Protein AF-A0AAV3ZZ17-F1 (afdb_mo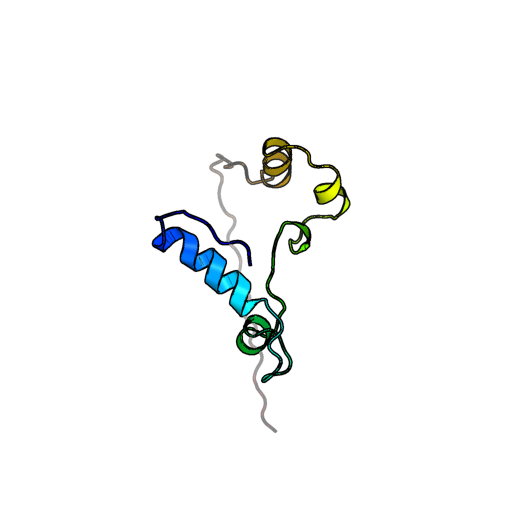nomer)

Mean predicted aligned error: 14.74 Å

Nearest PDB structures (foldseek):
  3s3o-assembly1_B-2  TM=5.542E-01  e=3.214E-01  Human spumaretrovirus
  4bac-assembly1_A-2  TM=4.816E-01  e=1.179E+00  Human spumaretrovirus
  7q5b-assembly1_B  TM=6.442E-01  e=3.071E+00  Saccharomyces cerevisiae S288C

Organism: NCBI:txid259542

Secondary structure (DSSP, 8-state):
------S-HHHHHHHHHHHHHTS-BTTTTB-HHHHHHSSPPP-TGGGSSS-HHHHHH--SHHHHHHHH------------PPPPP-----------

Radius of gyration: 24.41 Å; Cα contacts (8 Å, |Δi|>4): 38; chains: 1; bounding box: 58×48×60 Å

pLDDT: mean 76.35, std 20.11, range [37.28, 97.06]

Sequence (96 aa):
MADNDSEDWPTGIRCVQFQKNSAFHSGIKCFPYSAMFGGEARGGLSTSTLPVDVIVRRGTEEDLLAITSIRPDYDNDNTVSPKRMVSQTGSKLQVM

Solvent-accessible surface area (backbone atoms only — not comparable to full-atom values): 6741 Å² total; per-residue (Å²): 133,83,88,70,96,66,84,59,48,88,66,49,48,59,57,54,51,51,54,60,30,61,35,78,35,81,89,81,73,42,28,55,39,29,75,75,70,76,44,78,75,78,60,75,71,87,61,48,95,62,57,67,71,59,65,71,71,53,87,50,69,65,59,54,46,66,70,67,68,73,77,80,81,83,80,86,74,93,76,84,85,82,84,81,83,85,81,88,78,88,83,84,87,79,89,128

Structure (mmCIF, N/CA/C/O backbone):
data_AF-A0AAV3ZZ17-F1
#
_entry.id   AF-A0AAV3ZZ17-F1
#
loop_
_atom_site.group_PDB
_atom_site.id
_atom_site.type_symbol
_atom_site.label_atom_id
_atom_site.label_alt_id
_atom_site.label_comp_id
_atom_site.label_asym_id
_atom_site.label_entity_id
_atom_site.label_seq_id
_atom_site.pdbx_PDB_ins_code
_atom_site.Cartn_x
_atom_site.Cartn_y
_atom_site.Cartn_z
_atom_site.occupancy
_atom_site.B_iso_or_equiv
_atom_site.auth_seq_id
_atom_site.auth_comp_id
_atom_site.auth_asym_id
_atom_site.auth_atom_id
_atom_site.pdbx_PDB_model_num
ATOM 1 N N . MET A 1 1 ? 7.836 -9.810 10.057 1.00 62.81 1 MET A N 1
ATOM 2 C CA . MET A 1 1 ? 8.548 -9.044 9.017 1.00 62.81 1 MET A CA 1
ATOM 3 C C . MET A 1 1 ? 9.832 -9.791 8.763 1.00 62.81 1 MET A C 1
ATOM 5 O O . MET A 1 1 ? 10.450 -10.200 9.736 1.00 62.81 1 MET A O 1
ATOM 9 N N . ALA A 1 2 ? 10.132 -10.082 7.503 1.00 76.62 2 ALA A N 1
ATOM 10 C CA . ALA A 1 2 ? 11.450 -10.583 7.150 1.00 76.62 2 ALA A CA 1
ATOM 11 C C . ALA A 1 2 ? 12.387 -9.378 7.079 1.00 76.62 2 ALA A C 1
ATOM 13 O O . ALA A 1 2 ? 12.001 -8.348 6.516 1.00 76.62 2 ALA A O 1
ATOM 14 N N . ASP A 1 3 ? 13.564 -9.505 7.674 1.00 78.56 3 ASP A N 1
ATOM 15 C CA . ASP A 1 3 ? 14.601 -8.493 7.540 1.00 78.56 3 ASP A CA 1
ATOM 16 C C . ASP A 1 3 ? 15.198 -8.576 6.129 1.00 78.56 3 ASP A C 1
ATOM 18 O O . ASP A 1 3 ? 15.255 -9.645 5.518 1.00 78.56 3 ASP A O 1
ATOM 22 N N . ASN A 1 4 ? 15.559 -7.418 5.584 1.00 81.12 4 ASN A N 1
ATOM 23 C CA . ASN A 1 4 ? 16.177 -7.288 4.273 1.00 81.12 4 ASN A CA 1
ATOM 24 C C . ASN A 1 4 ? 17.544 -6.640 4.466 1.00 81.12 4 ASN A C 1
ATOM 26 O O . ASN A 1 4 ? 17.610 -5.510 4.945 1.00 81.12 4 ASN A O 1
ATOM 30 N N . ASP A 1 5 ? 18.603 -7.317 4.035 1.00 85.50 5 ASP A N 1
ATOM 31 C CA . ASP A 1 5 ? 19.993 -6.880 4.234 1.00 85.50 5 ASP A CA 1
ATOM 32 C C . ASP A 1 5 ? 20.433 -5.788 3.238 1.00 85.50 5 ASP A C 1
ATOM 34 O O . ASP A 1 5 ? 21.620 -5.576 3.002 1.00 85.50 5 ASP A O 1
ATOM 38 N N . SER A 1 6 ? 19.484 -5.093 2.602 1.00 87.31 6 SER A N 1
ATOM 39 C CA . SER A 1 6 ? 19.798 -4.017 1.663 1.00 87.31 6 SER A CA 1
ATOM 40 C C . SER A 1 6 ? 20.196 -2.743 2.397 1.00 87.31 6 SER A C 1
ATOM 42 O O . SER A 1 6 ? 19.471 -2.252 3.262 1.00 87.31 6 SER A O 1
ATOM 44 N N . GLU A 1 7 ? 21.304 -2.151 1.963 1.00 91.94 7 GLU A N 1
ATOM 45 C CA . GLU A 1 7 ? 21.786 -0.856 2.448 1.00 91.94 7 GLU A CA 1
ATOM 46 C C . GLU A 1 7 ? 21.088 0.339 1.768 1.00 91.94 7 GLU A C 1
ATOM 48 O O . GLU A 1 7 ? 21.252 1.480 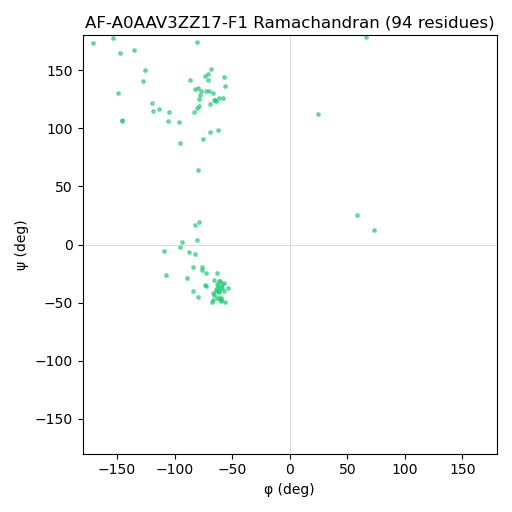2.204 1.00 91.94 7 GLU A O 1
ATOM 53 N N . ASP A 1 8 ? 20.266 0.107 0.732 1.00 94.00 8 ASP A N 1
ATOM 54 C CA . ASP A 1 8 ? 19.520 1.163 0.030 1.00 94.00 8 ASP A CA 1
ATOM 55 C C . ASP A 1 8 ? 18.255 1.575 0.802 1.00 94.00 8 ASP A C 1
ATOM 57 O O . ASP A 1 8 ? 17.101 1.399 0.387 1.00 94.00 8 ASP A O 1
ATOM 61 N N . TRP A 1 9 ? 18.489 2.135 1.985 1.00 92.06 9 TRP A N 1
ATOM 62 C CA . TRP A 1 9 ? 17.449 2.615 2.883 1.00 92.06 9 TRP A CA 1
ATOM 63 C C . TRP A 1 9 ? 16.510 3.663 2.261 1.00 92.06 9 TRP A C 1
ATOM 65 O O . TRP A 1 9 ? 15.298 3.561 2.484 1.00 92.06 9 TRP A O 1
ATOM 75 N N . PRO A 1 10 ? 16.989 4.634 1.450 1.00 94.31 10 PRO A N 1
ATOM 76 C CA . PRO A 1 10 ? 16.108 5.584 0.770 1.00 94.31 10 PRO A CA 1
ATOM 77 C C . PRO A 1 10 ? 15.052 4.914 -0.116 1.00 94.31 10 PRO A C 1
ATOM 79 O O . PRO A 1 10 ? 13.927 5.411 -0.220 1.00 94.31 10 PRO A O 1
ATOM 82 N N . THR A 1 11 ? 15.374 3.775 -0.731 1.00 92.38 11 THR A N 1
ATOM 83 C CA . THR A 1 11 ? 14.394 2.985 -1.483 1.00 92.38 11 THR A CA 1
ATOM 84 C C . THR A 1 11 ? 13.527 2.138 -0.555 1.00 92.38 11 THR A C 1
ATOM 86 O O . THR A 1 11 ? 12.299 2.135 -0.693 1.00 92.38 11 THR A O 1
ATOM 89 N N . GLY A 1 12 ? 14.139 1.463 0.421 1.00 92.62 12 GLY A N 1
ATOM 90 C CA . GLY A 1 12 ? 13.463 0.535 1.331 1.00 92.62 12 GLY A CA 1
ATOM 91 C C . GLY A 1 12 ? 12.440 1.183 2.269 1.00 92.62 12 GLY A C 1
ATOM 92 O O . GLY A 1 12 ? 11.420 0.564 2.590 1.00 92.62 12 GLY A O 1
ATOM 93 N N . ILE A 1 13 ? 12.641 2.443 2.670 1.00 93.06 13 ILE A N 1
ATOM 94 C CA . ILE A 1 13 ? 11.754 3.131 3.621 1.00 93.06 13 ILE A CA 1
ATOM 95 C C . ILE A 1 13 ? 10.302 3.201 3.129 1.00 93.06 13 ILE A C 1
ATOM 97 O O . ILE A 1 13 ? 9.374 3.074 3.931 1.00 93.06 13 ILE A O 1
ATOM 101 N N . ARG A 1 14 ? 10.084 3.324 1.811 1.00 93.38 14 ARG A N 1
ATOM 102 C CA . ARG A 1 14 ? 8.739 3.334 1.212 1.00 93.38 14 ARG A CA 1
ATOM 103 C C . ARG A 1 14 ? 8.001 2.023 1.483 1.00 93.38 14 ARG A C 1
ATOM 105 O O . ARG A 1 14 ? 6.824 2.042 1.842 1.00 93.38 14 ARG A O 1
ATOM 112 N N . CYS A 1 15 ? 8.706 0.896 1.391 1.00 91.38 15 CYS A N 1
ATOM 113 C CA . CYS A 1 15 ? 8.161 -0.422 1.701 1.00 91.38 15 CYS A CA 1
ATOM 114 C C . CYS A 1 15 ? 7.816 -0.547 3.191 1.00 91.38 15 CYS A C 1
ATOM 116 O O . CYS A 1 15 ? 6.736 -1.028 3.530 1.00 91.38 15 CYS A O 1
ATOM 118 N N . VAL A 1 16 ? 8.694 -0.076 4.084 1.00 92.62 16 VAL A N 1
ATOM 119 C CA . VAL A 1 16 ? 8.463 -0.106 5.541 1.00 92.62 16 VAL A CA 1
ATOM 120 C C . VAL A 1 16 ? 7.254 0.745 5.927 1.00 92.62 16 VAL A C 1
ATOM 122 O O . VAL A 1 16 ? 6.397 0.295 6.690 1.00 92.62 16 VAL A O 1
ATOM 125 N N . GLN A 1 17 ? 7.157 1.958 5.381 1.00 94.25 17 GLN A N 1
ATOM 126 C CA . GLN A 1 17 ? 6.030 2.854 5.615 1.00 94.25 17 GLN A CA 1
ATOM 127 C C . GLN A 1 17 ? 4.718 2.220 5.152 1.00 94.25 17 GLN A C 1
ATOM 129 O O . GLN A 1 17 ? 3.750 2.211 5.911 1.00 94.25 17 GLN A O 1
ATOM 134 N N . PHE A 1 18 ? 4.684 1.656 3.941 1.00 93.69 18 PHE A N 1
ATOM 135 C CA . PHE A 1 18 ? 3.493 0.981 3.431 1.00 93.69 18 PHE A CA 1
ATOM 136 C C . PHE A 1 18 ? 3.083 -0.191 4.326 1.00 93.69 18 PHE A C 1
ATOM 138 O O . PHE A 1 18 ? 1.915 -0.290 4.701 1.00 93.69 18 PHE A O 1
ATOM 145 N N . GLN A 1 19 ? 4.035 -1.036 4.735 1.00 92.44 19 GLN A N 1
ATOM 146 C CA . GLN A 1 19 ? 3.755 -2.168 5.619 1.00 92.44 19 GLN A CA 1
ATOM 147 C C . GLN A 1 19 ? 3.198 -1.719 6.973 1.00 92.44 19 GLN A C 1
ATOM 149 O O . GLN A 1 19 ? 2.197 -2.264 7.431 1.00 92.44 19 GLN A O 1
ATOM 154 N N . LYS A 1 20 ? 3.803 -0.708 7.611 1.00 93.69 20 LYS A N 1
ATOM 155 C CA . LYS A 1 20 ? 3.323 -0.201 8.905 1.00 93.69 20 LYS A CA 1
ATOM 156 C C . LYS A 1 20 ? 1.959 0.475 8.800 1.00 93.69 20 LYS A C 1
ATOM 158 O O . LYS A 1 20 ? 1.107 0.249 9.653 1.00 93.69 20 LYS A O 1
ATOM 163 N N . ASN A 1 21 ? 1.733 1.267 7.755 1.00 95.38 21 ASN A N 1
ATOM 164 C CA . ASN A 1 21 ? 0.486 2.013 7.593 1.00 95.38 21 ASN A CA 1
ATOM 165 C C . ASN A 1 21 ? -0.684 1.135 7.132 1.00 95.38 21 ASN A C 1
ATOM 167 O O . ASN A 1 21 ? -1.838 1.496 7.361 1.00 95.38 21 ASN A O 1
ATOM 171 N N . SER A 1 22 ? -0.396 -0.016 6.523 1.00 93.69 22 SER A N 1
ATOM 172 C CA . SER A 1 22 ? -1.403 -0.989 6.080 1.00 93.69 22 SER A CA 1
ATOM 173 C C . SER A 1 22 ? -1.649 -2.107 7.099 1.00 93.69 22 SER A C 1
ATOM 175 O O . SER A 1 22 ? -2.487 -2.970 6.862 1.00 93.69 22 SER A O 1
ATOM 177 N N . ALA A 1 23 ? -0.936 -2.122 8.229 1.00 94.31 23 ALA A N 1
ATOM 178 C CA . ALA A 1 23 ? -1.136 -3.101 9.292 1.00 94.31 23 ALA A CA 1
ATOM 179 C C . ALA A 1 23 ? -2.233 -2.650 10.265 1.00 94.31 23 ALA A C 1
ATOM 181 O O . ALA A 1 23 ? -2.331 -1.472 10.612 1.00 94.31 23 ALA A O 1
ATOM 182 N N . PHE A 1 24 ? -3.056 -3.591 10.732 1.00 95.62 24 PHE A N 1
ATOM 183 C CA . PHE A 1 24 ? -4.091 -3.281 11.715 1.00 95.62 24 PHE A CA 1
ATOM 184 C C . PHE A 1 24 ? -3.450 -2.863 13.039 1.00 95.62 24 PHE A C 1
ATOM 186 O O . PHE A 1 24 ? -2.667 -3.614 13.627 1.00 95.62 24 PHE A O 1
ATOM 193 N N . HIS A 1 25 ? -3.806 -1.679 13.532 1.00 96.69 25 HIS A N 1
ATOM 194 C CA . HIS A 1 25 ? -3.248 -1.147 14.764 1.00 96.69 25 HIS A CA 1
ATOM 195 C C . HIS A 1 25 ? -4.262 -1.260 15.910 1.00 96.69 25 HIS A C 1
ATOM 197 O O . HIS A 1 25 ? -5.288 -0.579 15.942 1.00 96.69 25 HIS A O 1
ATOM 203 N N . SER A 1 26 ? -3.944 -2.085 16.911 1.00 95.81 26 SER A N 1
ATOM 204 C CA . SER A 1 26 ? -4.856 -2.446 18.008 1.00 95.81 26 SER A CA 1
ATOM 205 C C . SER A 1 26 ? -5.334 -1.264 18.861 1.00 95.81 26 SER A C 1
ATOM 207 O O . SER A 1 26 ? -6.459 -1.307 19.357 1.00 95.81 26 SER A O 1
ATOM 209 N N . GLY A 1 27 ? -4.510 -0.219 19.012 1.00 96.31 27 GLY A N 1
ATOM 210 C CA . GLY A 1 27 ? -4.852 0.994 19.767 1.00 96.31 27 GLY A CA 1
ATOM 211 C C . GLY A 1 27 ? -5.952 1.840 19.116 1.00 96.31 27 GLY A C 1
ATOM 212 O O . GLY A 1 27 ? -6.931 2.169 19.773 1.00 96.31 27 GLY A O 1
ATOM 213 N N . ILE A 1 28 ? -5.828 2.140 17.817 1.00 94.62 28 ILE A N 1
ATOM 214 C CA . ILE A 1 28 ? -6.815 2.920 17.047 1.00 94.62 28 ILE A CA 1
ATOM 215 C C . ILE A 1 28 ? -7.933 2.053 16.446 1.00 94.62 28 ILE A C 1
ATOM 217 O O . ILE A 1 28 ? -8.885 2.586 15.890 1.00 94.62 28 ILE A O 1
ATOM 221 N N . LYS A 1 29 ? -7.829 0.720 16.564 1.00 96.00 29 LYS A N 1
ATOM 222 C CA . LYS A 1 29 ? -8.799 -0.272 16.062 1.00 96.00 29 LYS A CA 1
ATOM 223 C C . LYS A 1 29 ? -9.055 -0.198 14.551 1.00 96.00 29 LYS A C 1
ATOM 225 O O . LYS A 1 29 ? -10.100 -0.634 14.079 1.00 96.00 29 LYS A O 1
ATOM 230 N N . CYS A 1 30 ? -8.092 0.308 13.789 1.00 95.81 30 CYS A N 1
ATOM 231 C CA . CYS A 1 30 ? -8.145 0.383 12.334 1.00 95.81 30 CYS A CA 1
ATOM 232 C C . CYS A 1 30 ? -6.730 0.373 11.734 1.00 95.81 30 CYS A C 1
ATOM 234 O O . CYS A 1 30 ? -5.726 0.335 12.453 1.00 95.81 30 CYS A O 1
ATOM 236 N N . PHE A 1 31 ? -6.653 0.384 10.404 1.00 95.88 31 PHE A N 1
ATOM 237 C CA . PHE A 1 31 ? -5.401 0.564 9.672 1.00 95.88 31 PHE A CA 1
ATOM 238 C C . PHE A 1 31 ? -5.021 2.055 9.676 1.00 95.88 31 PHE A C 1
ATOM 240 O O . PHE A 1 31 ? -5.865 2.874 9.302 1.00 95.88 31 PHE A O 1
ATOM 247 N N . PRO A 1 32 ? -3.787 2.445 10.057 1.00 97.06 32 PRO A N 1
ATOM 248 C CA . PRO A 1 32 ? -3.376 3.852 10.082 1.00 97.06 32 PRO A CA 1
ATOM 249 C C . PRO A 1 32 ? -3.603 4.592 8.757 1.00 97.06 32 PRO A C 1
ATOM 251 O O . PRO A 1 32 ? -4.030 5.744 8.761 1.00 97.06 32 PRO A O 1
ATOM 254 N N . TYR A 1 33 ? -3.383 3.924 7.620 1.00 96.38 33 TYR A N 1
ATOM 255 C CA . TYR A 1 33 ? -3.699 4.473 6.301 1.00 96.38 33 TYR A CA 1
ATOM 256 C C . TYR A 1 33 ? -5.194 4.798 6.171 1.00 96.38 33 TYR A C 1
ATOM 258 O O . TYR A 1 33 ? -5.559 5.914 5.808 1.00 96.38 33 TYR A O 1
ATOM 266 N N . SER A 1 34 ? -6.066 3.860 6.539 1.00 96.00 34 SER A N 1
ATOM 267 C CA . SER A 1 34 ? -7.516 4.068 6.515 1.00 96.00 34 SER A CA 1
ATOM 268 C C . SER A 1 34 ? -7.981 5.169 7.450 1.00 96.00 34 SER A C 1
ATOM 270 O O . SER A 1 34 ? -8.878 5.923 7.086 1.00 96.00 34 SER A O 1
ATOM 272 N N . ALA A 1 35 ? -7.346 5.315 8.611 1.00 96.19 35 ALA A N 1
ATOM 273 C CA . ALA A 1 35 ? -7.644 6.405 9.532 1.00 96.19 35 ALA A CA 1
ATOM 274 C C . ALA A 1 35 ? -7.354 7.785 8.919 1.00 96.19 35 ALA A C 1
ATOM 276 O O . ALA A 1 35 ? -8.104 8.729 9.149 1.00 96.19 35 ALA A O 1
ATOM 277 N N . MET A 1 36 ? -6.273 7.901 8.143 1.00 96.12 36 MET A N 1
ATOM 278 C CA . MET A 1 36 ? -5.839 9.170 7.558 1.00 96.12 36 MET A CA 1
ATOM 279 C C . MET A 1 36 ? -6.557 9.503 6.245 1.00 96.12 36 MET A C 1
ATOM 281 O O . MET A 1 36 ? -6.883 10.663 6.005 1.00 96.12 36 MET A O 1
ATOM 285 N N . PHE A 1 37 ? -6.789 8.506 5.388 1.00 94.69 37 PHE A N 1
ATOM 286 C CA . PHE A 1 37 ? -7.268 8.713 4.016 1.00 94.69 37 PHE A CA 1
ATOM 287 C C . PHE A 1 37 ? -8.716 8.264 3.781 1.00 94.69 37 PHE A C 1
ATOM 289 O O . PHE A 1 37 ? -9.248 8.484 2.696 1.00 94.69 37 PHE A O 1
ATOM 296 N N . GLY A 1 38 ? -9.364 7.632 4.764 1.00 94.06 38 GLY A N 1
ATOM 297 C CA . GLY A 1 38 ? -10.762 7.200 4.660 1.00 94.06 38 GLY A CA 1
ATOM 298 C C . GLY A 1 38 ? -11.003 5.991 3.747 1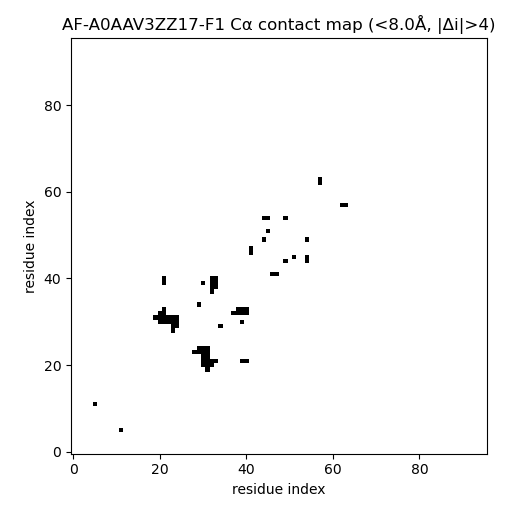.00 94.06 38 GLY A C 1
ATOM 299 O O . GLY A 1 38 ? -12.150 5.702 3.419 1.00 94.06 38 GLY A O 1
ATOM 300 N N . GLY A 1 39 ? -9.952 5.276 3.335 1.00 90.81 39 GLY A N 1
ATOM 301 C CA . GLY A 1 39 ? -10.044 4.074 2.500 1.00 90.81 39 GLY A CA 1
ATOM 302 C C . GLY A 1 39 ? -8.940 3.063 2.807 1.00 90.81 39 GLY A C 1
ATOM 303 O O . GLY A 1 39 ? -7.966 3.377 3.488 1.00 90.81 39 GLY A O 1
ATOM 304 N N . GLU A 1 40 ? -9.081 1.823 2.349 1.00 90.31 40 GLU A N 1
ATOM 305 C CA . GLU A 1 40 ? -8.029 0.811 2.508 1.00 90.31 40 GLU A CA 1
ATOM 306 C C . GLU A 1 40 ? -6.818 1.112 1.617 1.00 90.31 40 GLU A C 1
ATOM 308 O O . 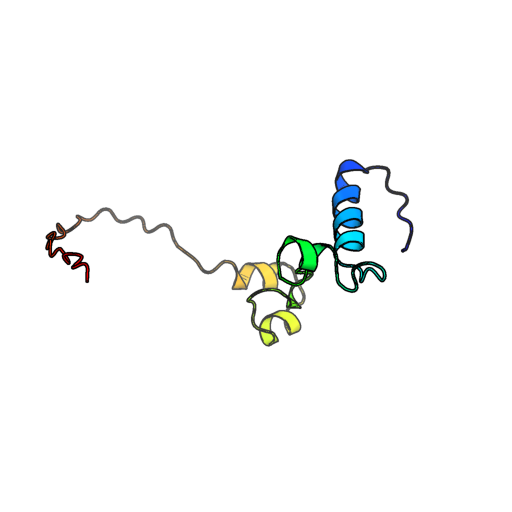GLU A 1 40 ? -6.943 1.657 0.516 1.00 90.31 40 GLU A O 1
ATOM 313 N N . ALA A 1 41 ? -5.627 0.759 2.103 1.00 91.50 41 ALA A N 1
ATOM 314 C CA . ALA A 1 41 ? -4.407 0.885 1.321 1.00 91.50 41 ALA A CA 1
ATOM 315 C C . ALA A 1 41 ? -4.482 -0.039 0.100 1.00 91.50 41 ALA A C 1
ATOM 317 O O . ALA A 1 41 ? -4.671 -1.249 0.225 1.00 91.50 41 ALA A O 1
ATOM 318 N N . ARG A 1 42 ? -4.324 0.529 -1.098 1.00 90.44 42 ARG A N 1
ATOM 319 C CA . ARG A 1 42 ? -4.341 -0.239 -2.347 1.00 90.44 42 ARG A CA 1
ATOM 320 C C . ARG A 1 42 ? -2.975 -0.889 -2.543 1.00 90.44 42 ARG A C 1
ATOM 322 O O . ARG A 1 42 ? -1.966 -0.195 -2.645 1.00 90.44 42 ARG A O 1
ATOM 329 N N . GLY A 1 43 ? -2.950 -2.217 -2.568 1.00 85.62 43 GLY A N 1
ATOM 330 C CA . GLY A 1 43 ? -1.763 -3.022 -2.835 1.00 85.62 43 GLY A CA 1
ATOM 331 C C . GLY A 1 43 ? -2.028 -4.035 -3.946 1.00 85.62 43 GLY A C 1
ATOM 332 O O . GLY A 1 43 ? -3.109 -4.619 -4.013 1.00 85.62 43 GLY A O 1
ATOM 333 N N . GLY A 1 44 ? -1.042 -4.244 -4.820 1.00 86.38 44 GLY A N 1
ATOM 334 C CA . GLY A 1 44 ? -1.118 -5.222 -5.908 1.00 86.38 44 GLY A CA 1
ATOM 335 C C . GLY A 1 44 ? -2.156 -4.903 -6.994 1.00 86.38 44 GLY A C 1
ATOM 336 O O . GLY A 1 44 ? -2.886 -3.916 -6.936 1.00 86.38 44 GLY A O 1
ATOM 337 N N . LEU A 1 45 ? -2.228 -5.769 -8.010 1.00 85.38 45 LEU A N 1
ATOM 338 C CA . LEU A 1 45 ? -3.139 -5.592 -9.148 1.00 85.38 45 LEU A CA 1
ATOM 339 C C . LEU A 1 45 ? -4.611 -5.845 -8.789 1.00 85.38 45 LEU A C 1
ATOM 341 O O . LEU A 1 45 ? -5.489 -5.277 -9.432 1.00 85.38 45 LEU A O 1
ATOM 345 N N . SER A 1 46 ? -4.895 -6.631 -7.747 1.00 83.50 46 SER A N 1
ATOM 346 C CA . SER A 1 46 ? -6.261 -6.928 -7.284 1.00 83.50 46 SER A CA 1
ATOM 347 C C . SER A 1 46 ? -7.028 -5.698 -6.798 1.00 83.50 46 SER A C 1
ATOM 349 O O . SER A 1 46 ? -8.252 -5.689 -6.833 1.00 83.50 46 SER A O 1
ATOM 351 N N . THR A 1 47 ? -6.320 -4.653 -6.366 1.00 85.75 47 THR A N 1
ATOM 352 C CA . THR A 1 47 ? -6.928 -3.388 -5.926 1.00 85.75 47 THR A CA 1
ATOM 353 C C . THR A 1 47 ? -7.014 -2.346 -7.043 1.00 85.75 47 THR A C 1
ATOM 355 O O . THR A 1 47 ? -7.451 -1.216 -6.803 1.00 85.75 47 THR A O 1
ATOM 358 N N . SER A 1 48 ? -6.597 -2.692 -8.264 1.00 84.75 48 SER A N 1
ATOM 359 C CA . SER A 1 48 ? -6.701 -1.828 -9.442 1.00 84.75 48 SER A CA 1
ATOM 360 C C . SER A 1 48 ? -8.109 -1.864 -10.052 1.00 84.75 48 SER A C 1
ATOM 362 O O . SER A 1 48 ? -8.966 -2.636 -9.637 1.00 84.75 48 SER A O 1
ATOM 364 N N . THR A 1 49 ? -8.353 -1.021 -11.055 1.00 84.25 49 THR A N 1
ATOM 365 C CA . THR A 1 49 ? -9.602 -1.028 -11.840 1.00 84.25 49 THR A CA 1
ATOM 366 C C . THR A 1 49 ? -9.596 -2.114 -12.930 1.00 84.25 49 THR A C 1
ATOM 368 O O . THR A 1 49 ? -10.511 -2.176 -13.748 1.00 84.25 49 THR A O 1
ATOM 371 N N . LEU A 1 50 ? -8.554 -2.953 -12.993 1.00 85.25 50 LEU A N 1
ATOM 372 C CA . LEU A 1 50 ? -8.459 -3.997 -14.006 1.00 85.25 50 LEU A CA 1
ATOM 373 C C . LEU A 1 50 ? -9.475 -5.119 -13.734 1.00 85.25 50 LEU A C 1
ATOM 375 O O . LEU A 1 50 ? -9.658 -5.511 -12.579 1.00 85.25 50 LEU A O 1
ATOM 379 N N . PRO A 1 51 ? -10.101 -5.676 -14.785 1.00 85.00 51 PRO A N 1
ATOM 380 C CA . PRO A 1 51 ? -10.955 -6.848 -14.650 1.00 85.00 51 PRO A CA 1
ATOM 381 C C . PRO A 1 51 ? -10.212 -8.042 -14.028 1.00 85.00 51 PRO A C 1
ATOM 383 O O . PRO A 1 51 ? -9.025 -8.262 -14.278 1.00 85.00 51 PRO A O 1
ATOM 386 N N . VAL A 1 52 ? -10.907 -8.837 -13.212 1.00 84.62 52 VAL A N 1
ATOM 387 C CA . VAL A 1 52 ? -10.297 -9.973 -12.495 1.00 84.62 52 VAL A CA 1
ATOM 388 C C . VAL A 1 52 ? -9.796 -11.047 -13.463 1.00 84.62 52 VAL A C 1
ATOM 390 O O . VAL A 1 52 ? -8.714 -11.595 -13.270 1.00 84.62 52 VAL A O 1
ATOM 393 N N . ASP A 1 53 ? -10.538 -11.308 -14.538 1.00 82.62 53 ASP A N 1
ATOM 394 C CA . ASP A 1 53 ? -10.156 -12.221 -15.621 1.00 82.62 53 ASP A CA 1
ATOM 395 C C . ASP A 1 53 ? -8.850 -11.794 -16.300 1.00 82.62 53 ASP A C 1
ATOM 397 O O . ASP A 1 53 ? -8.007 -12.627 -16.636 1.00 82.62 53 ASP A O 1
ATOM 401 N N . VAL A 1 54 ? -8.647 -10.483 -16.434 1.00 82.44 54 VAL A N 1
ATOM 402 C CA . VAL A 1 54 ? -7.402 -9.913 -16.934 1.00 82.44 54 VAL A CA 1
ATOM 403 C C . VAL A 1 54 ? -6.267 -10.173 -15.948 1.00 82.44 54 VAL A C 1
ATOM 405 O O . VAL A 1 54 ? -5.220 -10.653 -16.362 1.00 82.44 54 VAL A O 1
ATOM 408 N N . ILE A 1 55 ? -6.460 -9.911 -14.655 1.00 85.38 55 ILE A N 1
ATOM 409 C CA . ILE A 1 55 ? -5.417 -10.105 -13.633 1.00 85.38 55 ILE A CA 1
ATOM 410 C C . ILE A 1 55 ? -4.987 -11.578 -13.545 1.00 85.38 55 ILE A C 1
ATOM 412 O O . ILE A 1 55 ? -3.797 -11.852 -13.428 1.00 85.38 55 ILE A O 1
ATOM 416 N N . VAL A 1 56 ? -5.933 -12.518 -13.636 1.00 84.75 56 VAL A N 1
ATOM 417 C CA . VAL A 1 56 ? -5.671 -13.963 -13.511 1.00 84.75 56 VAL A CA 1
ATOM 418 C C . VAL A 1 56 ? -4.976 -14.548 -14.744 1.00 84.75 56 VAL A C 1
ATOM 420 O O . VAL A 1 56 ? -4.159 -15.454 -14.613 1.00 84.75 56 VAL A O 1
ATOM 423 N N . ARG A 1 57 ? -5.288 -14.054 -15.948 1.00 82.06 57 ARG A N 1
ATOM 424 C CA . ARG A 1 57 ? -4.746 -14.590 -17.210 1.00 82.06 57 ARG A CA 1
ATOM 425 C C . ARG A 1 57 ? -3.295 -14.178 -17.485 1.00 82.06 57 ARG A C 1
ATOM 427 O O . ARG A 1 57 ? -2.645 -14.789 -18.326 1.00 82.06 57 ARG A O 1
ATOM 434 N N . ARG A 1 58 ? -2.807 -13.127 -16.831 1.00 76.25 58 ARG A N 1
ATOM 435 C CA . ARG A 1 58 ? -1.529 -12.480 -17.154 1.00 76.25 58 ARG A CA 1
ATOM 436 C C . ARG A 1 58 ? -0.337 -13.251 -16.610 1.00 76.25 58 ARG A C 1
ATOM 438 O O . ARG A 1 58 ? -0.264 -13.496 -15.409 1.00 76.25 58 ARG A O 1
ATOM 445 N N . GLY A 1 59 ? 0.595 -13.592 -17.498 1.00 74.75 59 GLY A N 1
ATOM 446 C CA . GLY A 1 59 ? 1.831 -14.293 -17.152 1.00 74.75 59 GLY A CA 1
ATOM 447 C C . GLY A 1 59 ? 3.074 -13.410 -17.218 1.00 74.75 59 GLY A C 1
ATOM 448 O O . GLY A 1 59 ? 4.037 -13.685 -16.504 1.00 74.75 59 GLY A O 1
ATOM 449 N N . THR A 1 60 ? 3.062 -12.353 -18.040 1.00 83.69 60 THR A N 1
ATOM 450 C CA . THR A 1 60 ? 4.249 -11.516 -18.281 1.00 83.69 60 THR A CA 1
ATOM 451 C C . THR A 1 60 ? 3.958 -10.012 -18.253 1.00 83.69 60 THR A C 1
ATOM 453 O O . THR A 1 60 ? 2.806 -9.571 -18.255 1.00 83.69 60 THR A O 1
ATOM 456 N N . GLU A 1 61 ? 5.020 -9.202 -18.211 1.00 83.00 61 GLU A N 1
ATOM 457 C CA . GLU A 1 61 ? 4.931 -7.739 -18.301 1.00 83.00 61 GLU A CA 1
ATOM 458 C C . GLU A 1 61 ? 4.351 -7.282 -19.650 1.00 83.00 61 GLU A C 1
ATOM 460 O O . GLU A 1 61 ? 3.586 -6.323 -19.707 1.00 83.00 61 GLU A O 1
ATOM 465 N N . GLU A 1 62 ? 4.633 -7.990 -20.740 1.00 84.38 62 GLU A N 1
ATOM 466 C CA . GLU A 1 62 ? 4.112 -7.676 -22.074 1.00 84.38 62 GLU A CA 1
ATOM 467 C C . GLU A 1 62 ? 2.590 -7.821 -22.117 1.00 84.38 62 GLU A C 1
ATOM 469 O O . GLU A 1 62 ? 1.898 -6.956 -22.666 1.00 84.38 62 GLU A O 1
ATOM 474 N N . ASP A 1 63 ? 2.053 -8.852 -21.451 1.00 83.12 63 ASP A N 1
ATOM 475 C CA . ASP A 1 63 ? 0.614 -8.965 -21.254 1.00 83.12 63 ASP A CA 1
ATOM 476 C C . ASP A 1 63 ? 0.094 -7.740 -20.501 1.00 83.12 63 ASP A C 1
ATOM 478 O O . ASP A 1 63 ? -1.000 -7.279 -20.841 1.00 83.12 63 ASP A O 1
ATOM 482 N N . LEU A 1 64 ? 0.865 -7.218 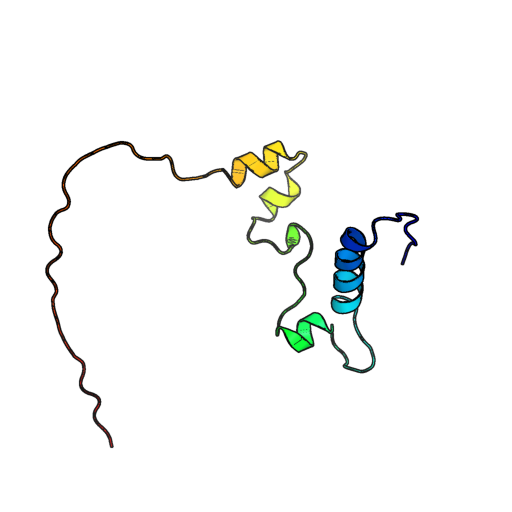-19.516 1.00 81.88 64 LEU A N 1
ATOM 483 C CA . LEU A 1 64 ? 0.612 -5.980 -18.754 1.00 81.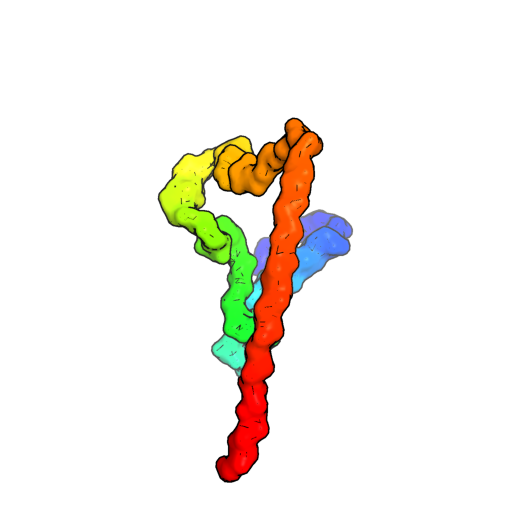88 64 LEU A CA 1
ATOM 484 C C . LEU A 1 64 ? 0.458 -4.743 -19.641 1.00 81.88 64 LEU A C 1
ATOM 486 O O . LEU A 1 64 ? -0.537 -4.013 -19.543 1.00 81.88 64 LEU A O 1
ATOM 490 N N . LEU A 1 65 ? 1.406 -4.570 -20.546 1.00 82.00 65 LEU A N 1
ATOM 491 C CA . LEU A 1 65 ? 1.496 -3.421 -21.431 1.00 82.00 65 LEU A CA 1
ATOM 492 C C . LEU A 1 65 ? 0.425 -3.436 -22.524 1.00 82.00 65 LEU A C 1
ATOM 494 O O . LEU A 1 65 ? -0.119 -2.381 -22.850 1.00 82.00 65 LEU A O 1
ATOM 498 N N . ALA A 1 66 ? 0.059 -4.606 -23.052 1.00 81.69 66 ALA A N 1
ATOM 499 C CA . ALA A 1 66 ? -0.919 -4.718 -24.138 1.00 81.69 66 ALA A CA 1
ATOM 500 C C . ALA A 1 66 ? -2.317 -4.182 -23.768 1.00 81.69 66 ALA A C 1
ATOM 502 O O . ALA A 1 66 ? -3.028 -3.657 -24.620 1.00 81.69 66 ALA A O 1
ATOM 503 N N . ILE A 1 67 ? -2.715 -4.279 -22.495 1.00 78.81 67 ILE A N 1
ATOM 504 C CA . ILE A 1 67 ? -4.041 -3.817 -22.034 1.00 78.81 67 ILE A CA 1
ATOM 505 C C . ILE A 1 67 ? -3.999 -2.348 -21.618 1.00 78.81 67 ILE A C 1
ATOM 507 O O . ILE A 1 67 ? -5.004 -1.655 -21.735 1.00 78.81 67 ILE A O 1
ATOM 511 N N . THR A 1 68 ? -2.849 -1.852 -21.150 1.00 75.81 68 THR A N 1
ATOM 512 C CA . THR A 1 68 ? -2.694 -0.439 -20.779 1.00 75.81 68 THR A CA 1
ATOM 513 C C . THR A 1 68 ? -2.358 0.456 -21.973 1.00 75.81 68 THR A C 1
ATOM 515 O O . THR A 1 68 ? -2.580 1.658 -21.893 1.00 75.81 68 THR A O 1
ATOM 518 N N . SER A 1 69 ? -1.855 -0.101 -23.082 1.00 70.44 69 SER A N 1
ATOM 519 C CA . SER A 1 69 ? -1.427 0.651 -24.281 1.00 70.44 69 SER A CA 1
ATOM 520 C C . SER A 1 69 ? -2.563 1.028 -25.247 1.00 70.44 69 SER A C 1
ATOM 522 O O . SER A 1 69 ? -2.313 1.395 -26.391 1.00 70.44 69 SER A O 1
ATOM 524 N N . ILE A 1 70 ? -3.819 0.982 -24.804 1.00 61.34 70 ILE A N 1
ATOM 525 C CA . ILE A 1 70 ? -4.982 1.480 -25.553 1.00 61.34 70 ILE A CA 1
ATOM 526 C C . ILE A 1 70 ? -5.400 2.796 -24.856 1.00 61.34 70 ILE A C 1
ATOM 528 O O . ILE A 1 70 ? -5.959 2.709 -23.770 1.00 61.34 70 ILE A O 1
ATOM 532 N N . ARG A 1 71 ? -5.214 4.055 -25.299 1.00 59.31 71 ARG A N 1
ATOM 533 C CA . ARG A 1 71 ? -4.736 4.788 -26.507 1.00 59.31 71 ARG A CA 1
ATOM 534 C C . ARG A 1 71 ? -4.638 6.310 -26.080 1.00 59.31 71 ARG A C 1
ATOM 536 O O . ARG A 1 71 ? -5.094 6.591 -24.969 1.00 59.31 71 ARG A O 1
ATOM 543 N N . PRO A 1 72 ? -4.125 7.310 -26.847 1.00 48.00 72 PRO A N 1
ATOM 544 C CA . PRO A 1 72 ? -4.495 7.584 -28.236 1.00 48.00 72 PRO A CA 1
ATOM 545 C C . PRO A 1 72 ? -3.299 7.626 -29.196 1.00 48.00 72 PRO A C 1
ATOM 547 O O . PRO A 1 72 ? -2.190 8.015 -28.836 1.00 48.00 72 PRO A O 1
ATOM 550 N N . ASP A 1 73 ? -3.570 7.249 -30.443 1.00 51.97 73 ASP A N 1
ATOM 551 C CA . ASP A 1 73 ? -2.757 7.664 -31.577 1.00 51.97 73 ASP A CA 1
ATOM 552 C C . ASP A 1 73 ? -2.704 9.194 -31.604 1.00 51.97 73 ASP A C 1
ATOM 554 O O . ASP A 1 73 ? -3.716 9.869 -31.402 1.00 51.97 73 ASP A O 1
ATOM 558 N N . TYR A 1 74 ? -1.521 9.746 -31.851 1.00 51.19 74 TYR A N 1
ATOM 559 C CA . TYR A 1 74 ? -1.404 11.143 -32.232 1.00 51.19 74 TYR A CA 1
ATOM 560 C C . TYR A 1 74 ? -2.002 11.281 -33.636 1.00 51.19 74 TYR A C 1
ATOM 562 O O . TYR A 1 74 ? -1.330 10.990 -34.625 1.00 51.19 74 TYR A O 1
ATOM 570 N N . ASP A 1 75 ? -3.267 11.696 -33.720 1.00 41.91 75 ASP A N 1
ATOM 571 C CA . ASP A 1 75 ? -3.888 12.110 -34.977 1.00 41.91 75 ASP A CA 1
ATOM 572 C C . ASP A 1 75 ? -3.133 13.334 -35.516 1.00 41.91 75 ASP A C 1
ATOM 574 O O . ASP A 1 75 ? -3.336 14.476 -35.099 1.00 41.91 75 ASP A O 1
ATOM 578 N N . ASN A 1 76 ? -2.221 13.084 -36.450 1.00 60.47 76 ASN A N 1
ATOM 579 C CA . ASN A 1 76 ? -1.769 14.086 -37.395 1.00 60.47 76 ASN A CA 1
ATOM 580 C C . ASN A 1 76 ? -2.870 14.269 -38.447 1.00 60.47 76 ASN A C 1
ATOM 582 O O . ASN A 1 76 ? -2.859 13.573 -39.459 1.00 60.47 76 ASN A O 1
ATOM 586 N N . ASP A 1 77 ? -3.802 15.198 -38.224 1.00 41.78 77 ASP A N 1
ATOM 587 C CA . ASP A 1 77 ? -4.496 15.853 -39.332 1.00 41.78 77 ASP A CA 1
ATOM 588 C C . ASP A 1 77 ? -4.904 17.293 -38.989 1.00 41.78 77 ASP A C 1
ATOM 590 O O . ASP A 1 77 ? -5.474 17.608 -37.945 1.00 41.78 77 ASP A O 1
ATOM 594 N N . ASN A 1 78 ? -4.562 18.186 -39.904 1.00 55.72 78 ASN A N 1
ATOM 595 C CA . ASN A 1 78 ? -4.720 19.623 -39.818 1.00 55.72 78 ASN A CA 1
ATOM 596 C C . ASN A 1 78 ? -6.034 20.017 -40.503 1.00 55.72 78 ASN A C 1
ATOM 598 O O . ASN A 1 78 ? -5.998 20.354 -41.682 1.00 55.72 78 ASN A O 1
ATOM 602 N N . THR A 1 79 ? -7.185 20.013 -39.816 1.00 48.16 79 THR A N 1
ATOM 603 C CA . THR A 1 79 ? -8.437 20.550 -40.397 1.00 48.16 79 THR A CA 1
ATOM 604 C C . THR A 1 79 ? -9.382 21.232 -39.378 1.00 48.16 79 THR A C 1
ATOM 606 O O . THR A 1 79 ? -10.040 20.611 -38.554 1.00 48.16 79 THR A O 1
ATOM 609 N N . VAL A 1 80 ? -9.418 22.572 -39.464 1.00 51.06 80 VAL A N 1
ATOM 610 C CA . VAL A 1 80 ? -10.473 23.567 -39.135 1.00 51.06 80 VAL A CA 1
ATOM 611 C C . VAL A 1 80 ? -11.555 23.216 -38.087 1.00 51.06 80 VAL A C 1
ATOM 613 O O . VAL A 1 80 ? -12.518 22.501 -38.350 1.00 51.06 80 VAL A O 1
ATOM 616 N N . SER A 1 81 ? -11.507 23.913 -36.945 1.00 42.31 81 SER A N 1
ATOM 617 C CA . SER A 1 81 ? -12.565 23.954 -35.921 1.00 42.31 81 SER A CA 1
ATOM 618 C C . SER A 1 81 ? -13.825 24.724 -36.371 1.00 42.31 81 SER A C 1
ATOM 620 O O . SER A 1 81 ? -13.706 25.891 -36.761 1.00 42.31 81 SER A O 1
AT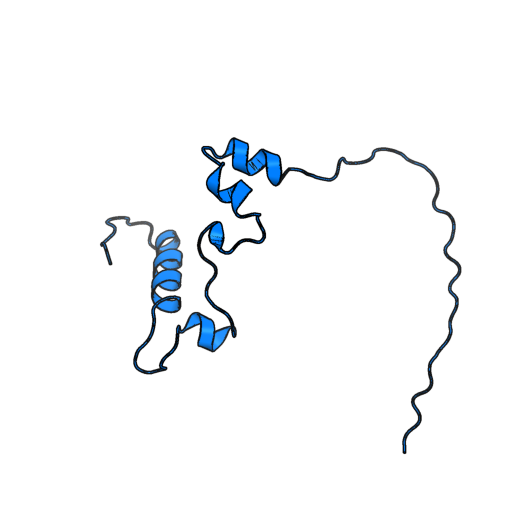OM 622 N N . PRO A 1 82 ? -15.055 24.193 -36.204 1.00 44.88 82 PRO A N 1
ATOM 623 C CA . PRO A 1 82 ? -16.259 25.012 -36.241 1.00 44.88 82 PRO A CA 1
ATOM 624 C C . PRO A 1 82 ? -16.500 25.683 -34.875 1.00 44.88 82 PRO A C 1
ATOM 626 O O . PRO A 1 82 ? -16.397 25.070 -33.811 1.00 44.88 82 PRO A O 1
ATOM 629 N N . LYS A 1 83 ? -16.811 26.984 -34.919 1.00 45.03 83 LYS A N 1
ATOM 630 C CA . LYS A 1 83 ? -17.073 27.860 -33.765 1.00 45.03 83 LYS A CA 1
ATOM 631 C C . LYS A 1 83 ? -18.232 27.328 -32.907 1.00 45.03 83 LYS A C 1
ATOM 633 O O . LYS A 1 83 ? -19.342 27.161 -33.406 1.00 45.03 83 LYS A O 1
ATOM 638 N N . ARG A 1 84 ? -18.013 27.149 -31.599 1.00 38.25 84 ARG A N 1
ATOM 639 C CA . ARG A 1 84 ? -19.087 26.895 -30.620 1.00 38.25 84 ARG A CA 1
ATOM 640 C C . ARG A 1 84 ? -19.799 28.209 -30.262 1.00 38.25 84 ARG A C 1
ATOM 642 O O . ARG A 1 84 ? -19.175 29.119 -29.724 1.00 38.25 84 ARG A O 1
ATOM 649 N N . MET A 1 85 ? -21.102 28.289 -30.545 1.00 37.88 85 MET A N 1
ATOM 650 C CA . MET A 1 85 ? -22.021 29.294 -29.992 1.00 37.88 85 MET A CA 1
ATOM 651 C C . MET A 1 85 ? -22.090 29.153 -28.465 1.00 37.88 85 MET A C 1
ATOM 653 O O . MET A 1 85 ? -22.393 28.076 -27.955 1.00 37.88 85 MET A O 1
ATOM 657 N N . VAL A 1 86 ? -21.841 30.245 -27.741 1.00 42.00 86 VAL A N 1
ATOM 658 C CA . VAL A 1 86 ? -22.133 30.361 -26.306 1.00 42.00 86 VAL A CA 1
ATOM 659 C C . VAL A 1 86 ? -23.602 30.746 -26.150 1.00 42.00 86 VAL A C 1
ATOM 661 O O . VAL A 1 86 ? -23.990 31.851 -26.520 1.00 42.00 86 VAL A O 1
ATOM 664 N N . SER A 1 87 ? -24.416 29.861 -25.576 1.00 38.47 87 SER A N 1
ATOM 665 C CA . SER A 1 87 ? -25.708 30.229 -24.994 1.00 38.47 87 SER A CA 1
ATOM 666 C C . SER A 1 87 ? -25.529 30.432 -23.491 1.00 38.47 87 SER A C 1
ATOM 668 O O . SER A 1 87 ? -25.369 29.473 -22.735 1.00 38.47 87 SER A O 1
ATOM 670 N N . GLN A 1 88 ? -25.532 31.694 -23.063 1.00 43.66 88 GLN A N 1
ATOM 671 C CA . GLN A 1 88 ? -25.767 32.063 -21.672 1.00 43.66 88 GLN A CA 1
ATOM 672 C C . GLN A 1 88 ? -27.209 31.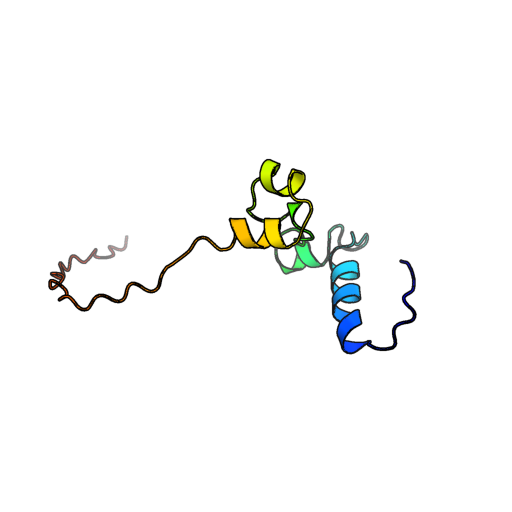720 -21.302 1.00 43.66 88 GLN A C 1
ATOM 674 O O . GLN A 1 88 ? -28.122 32.188 -21.974 1.00 43.66 88 GLN A O 1
ATOM 679 N N . THR A 1 89 ? -27.421 31.030 -20.185 1.00 37.28 89 THR A N 1
ATOM 680 C CA . THR A 1 89 ? -28.648 31.193 -19.393 1.00 37.28 89 THR A CA 1
ATOM 681 C C . THR A 1 89 ? -28.305 31.025 -17.920 1.00 37.28 89 THR A C 1
ATOM 683 O O . THR A 1 89 ? -27.993 29.927 -17.461 1.00 37.28 89 THR A O 1
ATOM 686 N N . GLY A 1 90 ? -28.317 32.144 -17.195 1.00 41.44 90 GLY A N 1
ATOM 687 C CA . GLY A 1 90 ? -28.145 32.186 -15.749 1.00 41.44 90 GLY A CA 1
ATOM 688 C C . GLY A 1 90 ? -29.333 31.575 -15.013 1.00 41.44 90 GLY A C 1
ATOM 689 O O . GLY A 1 90 ? -30.467 31.633 -15.481 1.00 41.44 90 GLY A O 1
ATOM 690 N N . SER A 1 91 ? -29.068 31.024 -13.832 1.00 44.12 91 SER A N 1
ATOM 691 C CA . SER A 1 91 ? -30.106 30.696 -12.856 1.00 44.12 91 SER A CA 1
ATOM 692 C C . SER A 1 91 ? -29.851 31.497 -11.585 1.00 44.12 91 SER A C 1
ATOM 694 O O . SER A 1 91 ? -28.815 31.385 -10.935 1.00 44.12 91 SER A O 1
ATOM 696 N N . LYS A 1 92 ? -30.807 32.383 -11.323 1.00 45.28 92 LYS A N 1
ATOM 697 C CA . LYS A 1 92 ? -30.910 33.338 -10.225 1.00 45.28 92 LYS A CA 1
ATOM 698 C C . LYS A 1 92 ? -31.162 32.575 -8.919 1.00 45.28 92 LYS A C 1
ATOM 700 O O . 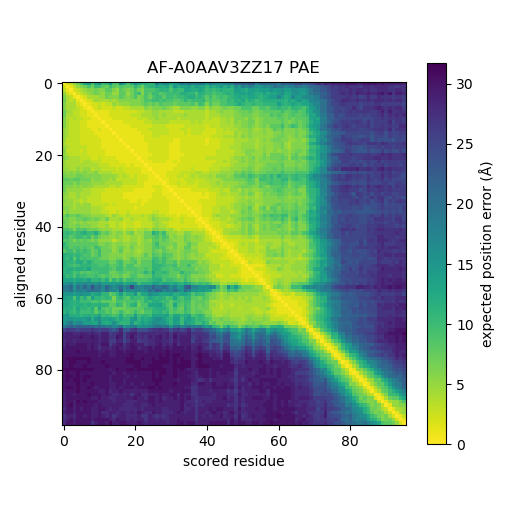LYS A 1 92 ? -32.156 31.865 -8.817 1.00 45.28 92 LYS A O 1
ATOM 705 N N . LEU A 1 93 ? -30.276 32.727 -7.933 1.00 44.28 93 LEU A N 1
ATOM 706 C CA . LEU A 1 93 ? -30.530 32.322 -6.548 1.00 44.28 93 LEU A CA 1
ATOM 707 C C . LEU A 1 93 ? -31.670 33.186 -5.993 1.00 44.28 93 LEU A C 1
ATOM 709 O O . LEU A 1 93 ? -31.578 34.414 -6.022 1.00 44.28 93 LEU A O 1
ATOM 713 N N . GLN A 1 94 ? -32.734 32.555 -5.501 1.00 43.00 94 GLN A N 1
ATOM 714 C CA . GLN A 1 94 ? -33.787 33.226 -4.748 1.00 43.00 94 GLN A CA 1
ATOM 715 C C . GLN A 1 94 ? -33.755 32.702 -3.312 1.00 43.00 94 GLN A C 1
ATOM 717 O O . GLN A 1 94 ? -33.921 31.512 -3.064 1.00 43.00 94 GLN A O 1
ATOM 722 N N . VAL A 1 95 ? -33.465 33.627 -2.402 1.00 43.56 95 VAL A N 1
ATOM 723 C CA . VAL A 1 95 ? -33.510 33.471 -0.949 1.00 43.56 95 VAL A CA 1
ATOM 724 C C . VAL A 1 95 ? -34.971 33.432 -0.511 1.00 43.56 95 VAL A C 1
ATOM 726 O O . VAL A 1 95 ? -35.736 34.318 -0.902 1.00 43.56 95 VAL A O 1
ATOM 729 N N . MET A 1 96 ? -35.328 32.455 0.321 1.00 46.22 96 MET A N 1
ATOM 730 C CA . MET A 1 96 ? -36.362 32.584 1.349 1.00 46.22 96 MET A CA 1
ATOM 731 C C . MET A 1 96 ? -36.117 31.565 2.455 1.00 46.22 96 MET A C 1
ATOM 733 O O . MET A 1 96 ? -35.789 30.409 2.108 1.00 46.22 96 MET A O 1
#

Foldseek 3Di:
DDDDPDPPCVVCVVVVVLVQQQDQDPVVRGRNVCVVPVDHDDDDPVSPPDDPVLVVVDDDVVSVCVVVPPDDDPDPDDDDDDDDDDDDDDDDDDDD